Protein AF-A0A7J0CXL4-F1 (afdb_monomer_lite)

Sequence (55 aa):
MLVLVARGTTNREIAAELFISEATVKTHLTHIFAKLGAKDRAAAVAVGYDRGILG

InterPro domains:
  IPR000792 Transcription regulator LuxR, C-terminal [PF00196] (1-46)
  IPR000792 Transcription regulator LuxR, C-terminal [PR00038] (8-24)
  IPR000792 Transcription regulator LuxR, C-terminal [PR00038] (24-36)
  IPR000792 Transcription regulator LuxR, C-terminal [PS00622] (8-35)
  IPR000792 Transcription regulator LuxR, C-terminal [PS50043] (1-52)
  IPR000792 Transcription regulator LuxR, C-terminal [SM00421] (1-48)
  IPR000792 Transcription regulator LuxR, C-terminal [cd06170] (1-46)
  IPR016032 Signal transduction response regulator, C-terminal effector [SSF46894] (2-54)
  IPR036388 Winged helix-like DNA-binding domain superfamily [G3DSA:1.10.10.10] (1-54)

Secondary structure (DSSP, 8-state):
-HHHHHTT--HHHHHHHTTS-HHHHHHHHHHHHHHHT-SSHHHHHHHHHHTTS--

Radius of gyration: 10.6 Å; chains: 1; bounding box: 26×20×23 Å

Organism: Streptomyces microflavus (NCBI:txid1919)

Structure (mmCIF, N/CA/C/O backbone):
data_AF-A0A7J0CXL4-F1
#
_entry.id   AF-A0A7J0CXL4-F1
#
loop_
_atom_site.group_PDB
_atom_site.id
_atom_site.type_symbol
_atom_site.label_atom_id
_atom_site.label_alt_id
_atom_site.label_comp_id
_atom_site.label_asym_id
_atom_site.label_entity_id
_atom_site.label_seq_id
_atom_site.pdbx_PDB_ins_code
_atom_site.Cartn_x
_atom_site.Cartn_y
_atom_site.Cartn_z
_atom_site.occupancy
_atom_site.B_iso_or_equiv
_atom_site.auth_seq_id
_atom_site.auth_comp_id
_atom_site.auth_asym_id
_atom_site.auth_atom_id
_atom_site.pdbx_PDB_model_num
ATOM 1 N N . MET A 1 1 ? -4.271 -4.018 -5.934 1.00 87.12 1 MET A N 1
ATOM 2 C CA . MET A 1 1 ? -3.051 -3.850 -5.111 1.00 87.12 1 MET A CA 1
ATOM 3 C C . MET A 1 1 ? -3.305 -4.032 -3.614 1.00 87.12 1 MET A C 1
ATOM 5 O O . MET A 1 1 ? -2.653 -4.880 -3.026 1.00 87.12 1 MET A O 1
ATOM 9 N N . LEU A 1 2 ? -4.267 -3.323 -3.001 1.00 90.50 2 LEU A N 1
ATOM 10 C CA . LEU A 1 2 ? -4.617 -3.513 -1.578 1.00 90.50 2 LEU A CA 1
ATOM 11 C C . LEU A 1 2 ? -5.019 -4.966 -1.237 1.00 90.50 2 LEU A C 1
ATOM 13 O O . LEU A 1 2 ? -4.645 -5.468 -0.187 1.00 90.50 2 LEU A O 1
ATOM 17 N N . VAL A 1 3 ? -5.690 -5.673 -2.152 1.00 93.31 3 VAL A N 1
ATOM 18 C CA . VAL A 1 3 ? -6.013 -7.108 -2.004 1.00 93.31 3 VAL A CA 1
ATOM 19 C C . VAL A 1 3 ? -4.758 -7.977 -1.849 1.00 93.31 3 VAL A C 1
ATOM 21 O O . VAL A 1 3 ? -4.727 -8.864 -1.006 1.00 93.31 3 VAL A O 1
ATOM 24 N N . LEU A 1 4 ? -3.697 -7.704 -2.613 1.00 92.88 4 LEU A N 1
ATOM 25 C CA . LEU A 1 4 ? -2.431 -8.440 -2.500 1.00 92.88 4 LEU A CA 1
ATOM 26 C C . LEU A 1 4 ? -1.784 -8.176 -1.137 1.00 92.88 4 LEU A C 1
ATOM 28 O O . LEU A 1 4 ? -1.387 -9.094 -0.423 1.00 92.88 4 LEU A O 1
ATOM 32 N N . VAL A 1 5 ? -1.819 -6.915 -0.701 1.00 92.31 5 VAL A N 1
ATOM 33 C CA . VAL A 1 5 ? -1.376 -6.526 0.641 1.00 92.31 5 VAL A CA 1
ATOM 34 C C . VAL A 1 5 ? -2.135 -7.295 1.733 1.00 92.31 5 VAL A C 1
ATOM 36 O O . VAL A 1 5 ? -1.508 -7.792 2.672 1.00 92.31 5 VAL A O 1
ATOM 39 N N . ALA A 1 6 ? -3.453 -7.443 1.590 1.00 92.81 6 ALA A N 1
ATOM 40 C CA . ALA A 1 6 ? -4.296 -8.202 2.512 1.00 92.81 6 ALA A CA 1
ATOM 41 C C . ALA A 1 6 ? -3.990 -9.710 2.516 1.00 92.81 6 ALA A C 1
ATOM 43 O O . ALA A 1 6 ? -4.105 -10.349 3.555 1.00 92.81 6 ALA A O 1
ATOM 44 N N . ARG A 1 7 ? -3.515 -10.261 1.392 1.00 92.75 7 ARG A N 1
ATOM 45 C CA . ARG A 1 7 ? -3.043 -11.654 1.265 1.00 92.75 7 ARG A CA 1
ATOM 46 C C . ARG A 1 7 ? -1.651 -11.898 1.860 1.00 92.75 7 ARG A C 1
ATOM 48 O O . ARG A 1 7 ? -1.143 -13.009 1.777 1.00 92.75 7 ARG A O 1
ATOM 55 N N . GLY A 1 8 ? -1.015 -10.879 2.438 1.00 90.50 8 GLY A N 1
ATOM 56 C CA . GLY A 1 8 ? 0.314 -11.010 3.043 1.00 90.50 8 GLY A CA 1
ATOM 57 C C . GLY A 1 8 ? 1.483 -10.923 2.057 1.00 90.50 8 GLY A C 1
ATOM 58 O O . GLY A 1 8 ? 2.624 -11.077 2.479 1.00 90.50 8 GLY A O 1
ATOM 59 N N . THR A 1 9 ? 1.251 -10.594 0.780 1.00 93.31 9 THR A N 1
ATOM 60 C CA . THR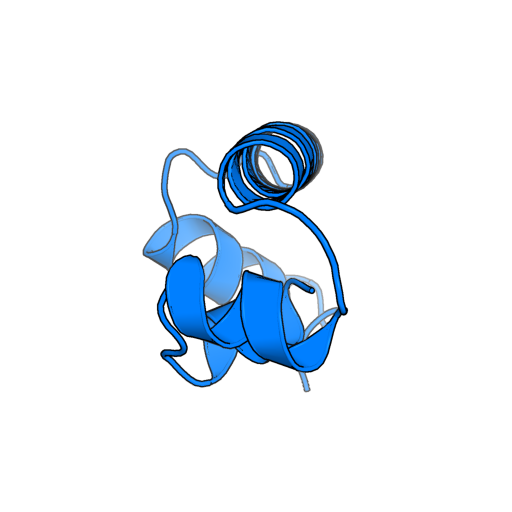 A 1 9 ? 2.330 -10.533 -0.223 1.00 93.31 9 THR A CA 1
ATOM 61 C C . THR A 1 9 ? 3.305 -9.385 0.044 1.00 93.31 9 THR A C 1
ATOM 63 O O . THR A 1 9 ? 2.914 -8.246 0.325 1.00 93.31 9 THR A O 1
ATOM 66 N N . THR A 1 10 ? 4.594 -9.642 -0.088 1.00 94.50 10 THR A N 1
ATOM 67 C CA . THR A 1 10 ? 5.657 -8.637 -0.006 1.00 94.50 10 THR A CA 1
ATOM 68 C C . THR A 1 10 ? 5.610 -7.661 -1.188 1.00 94.50 10 THR A C 1
ATOM 70 O O . THR A 1 10 ? 5.011 -7.936 -2.225 1.00 94.50 10 THR A O 1
ATOM 73 N N . ASN A 1 11 ? 6.274 -6.507 -1.066 1.00 93.62 11 ASN A N 1
ATOM 74 C CA . ASN A 1 11 ? 6.344 -5.534 -2.166 1.00 93.62 11 ASN A CA 1
ATOM 75 C C . ASN A 1 11 ? 7.013 -6.112 -3.421 1.00 93.62 11 ASN A C 1
ATOM 77 O O . ASN A 1 11 ? 6.625 -5.757 -4.529 1.00 93.62 11 ASN A O 1
ATOM 81 N N . ARG A 1 12 ? 7.974 -7.024 -3.237 1.00 95.56 12 ARG A N 1
ATOM 82 C CA . ARG A 1 12 ? 8.657 -7.750 -4.310 1.00 95.56 12 ARG A CA 1
ATOM 83 C C . ARG A 1 12 ? 7.720 -8.697 -5.056 1.00 95.56 12 ARG A C 1
ATOM 85 O O . ARG A 1 12 ? 7.739 -8.735 -6.279 1.00 95.56 12 ARG A O 1
ATOM 92 N N . GLU A 1 13 ? 6.874 -9.427 -4.335 1.00 96.25 13 GLU A N 1
ATOM 93 C CA . GLU A 1 13 ? 5.869 -10.308 -4.948 1.00 96.25 13 GLU A CA 1
ATOM 94 C C . GLU A 1 13 ? 4.805 -9.498 -5.690 1.00 96.25 13 GLU A C 1
ATOM 96 O O . GLU A 1 13 ? 4.472 -9.825 -6.821 1.00 96.25 13 GLU A O 1
ATOM 101 N N . ILE A 1 14 ? 4.352 -8.381 -5.109 1.00 95.75 14 ILE A N 1
ATOM 102 C CA . ILE A 1 14 ? 3.420 -7.460 -5.776 1.00 95.75 14 ILE A CA 1
ATOM 103 C C . ILE A 1 14 ? 4.043 -6.878 -7.051 1.00 95.75 14 ILE A C 1
ATOM 105 O O . ILE A 1 14 ? 3.368 -6.765 -8.069 1.00 95.75 14 ILE A O 1
ATOM 109 N N . ALA A 1 15 ? 5.320 -6.495 -6.997 1.00 97.12 15 ALA A N 1
ATOM 110 C CA . ALA A 1 15 ? 6.065 -5.988 -8.144 1.00 97.12 15 ALA A CA 1
ATOM 111 C C . ALA A 1 15 ? 6.128 -7.026 -9.274 1.00 97.12 15 ALA A C 1
ATOM 113 O O . ALA A 1 15 ? 5.851 -6.693 -10.425 1.00 97.12 15 ALA A O 1
ATOM 114 N N . ALA A 1 16 ? 6.422 -8.283 -8.932 1.00 96.69 16 ALA A N 1
ATOM 115 C CA . ALA A 1 16 ? 6.451 -9.389 -9.883 1.00 96.69 16 ALA A CA 1
ATOM 116 C C . ALA A 1 16 ? 5.066 -9.690 -10.479 1.00 96.69 16 ALA A C 1
ATOM 118 O O . ALA A 1 16 ? 4.948 -9.828 -11.691 1.00 96.69 16 ALA A O 1
ATOM 119 N N . GLU A 1 17 ? 4.018 -9.744 -9.654 1.00 95.56 17 GLU A N 1
ATOM 120 C CA . GLU A 1 17 ? 2.649 -10.045 -10.094 1.00 95.56 17 GLU A CA 1
ATOM 121 C C . GLU A 1 17 ? 2.066 -8.946 -10.992 1.00 95.56 17 GLU A C 1
ATOM 123 O O . GLU A 1 17 ? 1.323 -9.226 -11.930 1.00 95.56 17 GLU A O 1
ATOM 128 N N . LEU A 1 18 ? 2.416 -7.687 -10.721 1.00 95.12 18 LEU A N 1
ATOM 129 C CA . LEU A 1 18 ? 1.932 -6.530 -11.473 1.00 95.12 18 LEU A CA 1
ATOM 130 C C . LEU A 1 18 ? 2.895 -6.070 -12.579 1.00 95.12 18 LEU A C 1
ATOM 132 O O . LEU A 1 18 ? 2.596 -5.083 -13.245 1.00 95.12 18 LEU A O 1
ATOM 136 N N . PHE A 1 19 ? 4.028 -6.754 -12.780 1.00 96.19 19 PHE A N 1
ATOM 137 C CA . PHE A 1 19 ? 5.066 -6.409 -13.764 1.00 96.19 19 PHE A CA 1
ATOM 138 C C . PHE A 1 19 ? 5.572 -4.954 -13.656 1.00 96.19 19 PHE A C 1
ATOM 140 O O . PHE A 1 19 ? 5.801 -4.277 -14.657 1.00 96.19 19 PHE A O 1
ATOM 147 N N . ILE A 1 20 ? 5.757 -4.461 -12.427 1.00 96.50 20 ILE A N 1
ATOM 148 C CA . ILE A 1 20 ? 6.238 -3.100 -12.126 1.00 96.50 20 ILE A CA 1
ATOM 149 C C . ILE A 1 20 ? 7.409 -3.133 -11.141 1.00 96.50 20 ILE A C 1
ATOM 151 O O . ILE A 1 20 ? 7.680 -4.147 -10.511 1.00 96.50 20 ILE A O 1
ATOM 155 N N . SER A 1 21 ? 8.106 -2.008 -10.968 1.00 97.50 21 SER A N 1
ATOM 156 C CA . SER A 1 21 ? 9.205 -1.925 -9.998 1.00 97.50 21 SER A CA 1
ATOM 157 C C . SER A 1 21 ? 8.708 -1.887 -8.544 1.00 97.50 21 SER A C 1
ATOM 159 O O . SER A 1 21 ? 7.646 -1.333 -8.249 1.00 97.50 21 SER A O 1
ATOM 161 N N . GLU A 1 22 ? 9.521 -2.370 -7.597 1.00 96.69 22 GLU A N 1
ATOM 162 C CA . GLU A 1 22 ? 9.238 -2.221 -6.159 1.00 96.69 22 GLU A CA 1
ATOM 163 C C . GLU A 1 22 ? 9.110 -0.751 -5.722 1.00 96.69 22 GLU A C 1
ATOM 165 O O . GLU A 1 22 ? 8.375 -0.438 -4.783 1.00 96.69 22 GLU A O 1
ATOM 170 N N . ALA A 1 23 ? 9.803 0.171 -6.397 1.00 96.94 23 ALA A N 1
ATOM 171 C CA . ALA A 1 23 ? 9.675 1.603 -6.138 1.00 96.94 23 ALA A CA 1
ATOM 172 C C . ALA A 1 23 ? 8.273 2.108 -6.517 1.00 96.94 23 ALA A C 1
ATOM 174 O O . ALA A 1 23 ? 7.624 2.789 -5.724 1.00 96.94 23 ALA A O 1
ATOM 175 N N . THR A 1 24 ? 7.767 1.692 -7.681 1.00 96.81 24 THR A N 1
ATOM 176 C CA . THR A 1 24 ? 6.397 1.974 -8.135 1.00 96.81 24 THR A CA 1
ATOM 177 C C . THR A 1 24 ? 5.375 1.399 -7.155 1.00 96.81 24 THR A C 1
ATOM 179 O O . THR A 1 24 ? 4.427 2.086 -6.775 1.00 96.81 24 THR A O 1
ATOM 182 N N . VAL A 1 25 ? 5.612 0.175 -6.665 1.00 97.00 25 VAL A N 1
ATOM 183 C CA . VAL A 1 25 ? 4.786 -0.452 -5.624 1.00 97.00 25 VAL A CA 1
ATOM 184 C C . VAL A 1 25 ? 4.727 0.425 -4.370 1.00 97.00 25 VAL A C 1
ATOM 186 O O . VAL A 1 25 ? 3.640 0.758 -3.903 1.00 97.00 25 VAL A O 1
ATOM 189 N N . LYS A 1 26 ? 5.878 0.858 -3.841 1.00 95.19 26 LYS A N 1
ATOM 190 C CA . LYS A 1 26 ? 5.931 1.729 -2.655 1.00 95.19 26 LYS A CA 1
ATOM 191 C C . LYS A 1 26 ? 5.132 3.016 -2.861 1.00 95.19 26 LYS A C 1
ATOM 193 O O . LYS A 1 26 ? 4.320 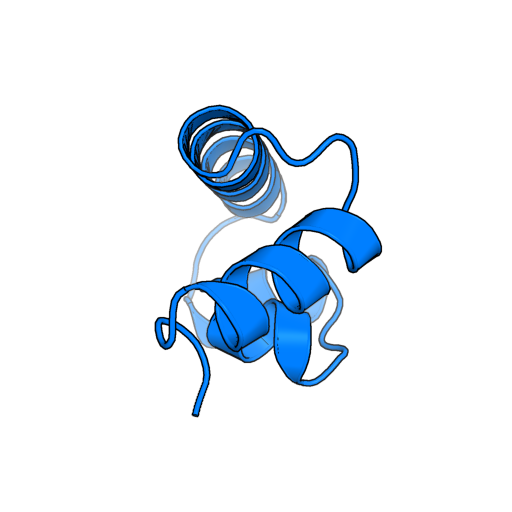3.353 -2.005 1.00 95.19 26 LYS A O 1
ATOM 198 N N . THR A 1 27 ? 5.293 3.687 -4.001 1.00 97.19 27 THR A N 1
ATOM 199 C CA . THR A 1 27 ? 4.550 4.919 -4.309 1.00 97.19 27 THR A CA 1
ATOM 200 C C . THR A 1 27 ? 3.038 4.685 -4.334 1.00 97.19 27 THR A C 1
ATOM 202 O O . THR A 1 27 ? 2.287 5.434 -3.706 1.00 97.19 27 THR A O 1
ATOM 205 N N . HIS A 1 28 ? 2.569 3.621 -4.993 1.00 95.94 28 HIS A N 1
ATOM 206 C CA . HIS A 1 28 ? 1.143 3.291 -4.997 1.00 95.94 28 HIS A CA 1
ATOM 207 C C . HIS A 1 28 ? 0.613 2.970 -3.596 1.00 95.94 28 HIS A C 1
ATOM 209 O O . HIS A 1 28 ? -0.474 3.432 -3.249 1.00 95.94 28 HIS A O 1
ATOM 215 N N . LEU A 1 29 ? 1.368 2.226 -2.780 1.00 95.12 29 LEU A N 1
ATOM 216 C CA . LEU A 1 29 ? 0.970 1.911 -1.407 1.00 95.12 29 LEU A CA 1
ATOM 217 C C . LEU A 1 29 ? 0.876 3.163 -0.536 1.00 95.12 29 LEU A C 1
ATOM 219 O O . LEU A 1 29 ? -0.126 3.322 0.151 1.00 95.12 29 LEU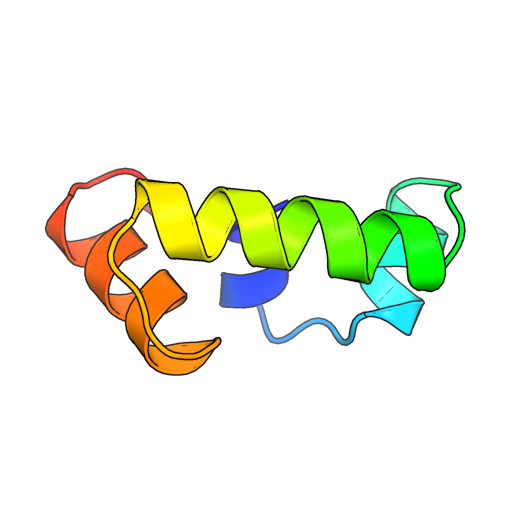 A O 1
ATOM 223 N N . THR A 1 30 ? 1.835 4.087 -0.624 1.00 95.44 30 THR A N 1
ATOM 224 C CA . THR A 1 30 ? 1.770 5.375 0.086 1.00 95.44 30 THR A CA 1
ATOM 225 C C . THR A 1 30 ? 0.498 6.144 -0.268 1.00 95.44 30 THR A C 1
ATOM 227 O O . THR A 1 30 ? -0.206 6.623 0.620 1.00 95.44 30 THR A O 1
ATOM 230 N N . HIS A 1 31 ? 0.148 6.223 -1.555 1.00 96.62 31 HIS A N 1
ATOM 231 C CA . HIS A 1 31 ? -1.075 6.904 -1.989 1.00 96.62 31 HIS A CA 1
ATOM 232 C C . HIS A 1 31 ? -2.345 6.186 -1.520 1.00 96.62 31 HIS A C 1
ATOM 234 O O . HIS A 1 31 ? -3.311 6.841 -1.130 1.00 96.62 31 HIS A O 1
ATOM 240 N N . ILE A 1 32 ? -2.367 4.851 -1.553 1.00 94.50 32 ILE A N 1
ATOM 241 C CA . ILE A 1 32 ? -3.493 4.058 -1.047 1.00 94.50 32 ILE A CA 1
ATOM 242 C C . ILE A 1 32 ? -3.659 4.291 0.456 1.00 94.50 32 ILE 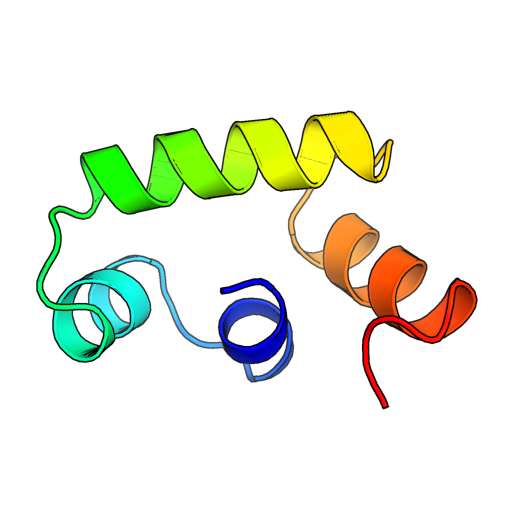A C 1
ATOM 244 O O . ILE A 1 32 ? -4.762 4.584 0.904 1.00 94.50 32 ILE A O 1
ATOM 248 N N . PHE A 1 33 ? -2.576 4.221 1.228 1.00 94.56 33 PHE A N 1
ATOM 249 C CA . PHE A 1 33 ? -2.602 4.426 2.675 1.00 94.56 33 PHE A CA 1
ATOM 250 C C . PHE A 1 33 ? -3.092 5.828 3.029 1.00 94.56 33 PHE A C 1
ATOM 252 O O . PHE A 1 33 ? -3.996 5.957 3.850 1.00 94.56 33 PHE A O 1
ATOM 259 N N . ALA A 1 34 ? -2.612 6.859 2.328 1.00 96.12 34 ALA A N 1
ATOM 260 C CA . ALA A 1 34 ? -3.093 8.226 2.498 1.00 96.12 34 ALA A CA 1
ATOM 261 C C . ALA A 1 34 ? -4.604 8.354 2.229 1.00 96.12 34 ALA A C 1
ATOM 263 O O . ALA A 1 34 ? -5.325 8.930 3.038 1.00 96.12 34 ALA A O 1
ATOM 264 N N . LYS A 1 35 ? -5.112 7.755 1.141 1.00 95.25 35 LYS A N 1
ATOM 265 C CA . LYS A 1 35 ? -6.554 7.754 0.816 1.00 95.25 35 LYS A CA 1
ATOM 266 C C . LYS A 1 35 ? -7.399 6.982 1.832 1.00 95.25 35 LYS A C 1
ATOM 268 O O . LYS A 1 35 ? -8.560 7.317 2.062 1.00 95.25 35 LYS A O 1
ATOM 273 N N . LEU A 1 36 ? -6.834 5.940 2.433 1.00 94.25 36 LEU A N 1
ATOM 274 C CA . LEU A 1 36 ? -7.494 5.169 3.483 1.00 94.25 36 LEU A CA 1
ATOM 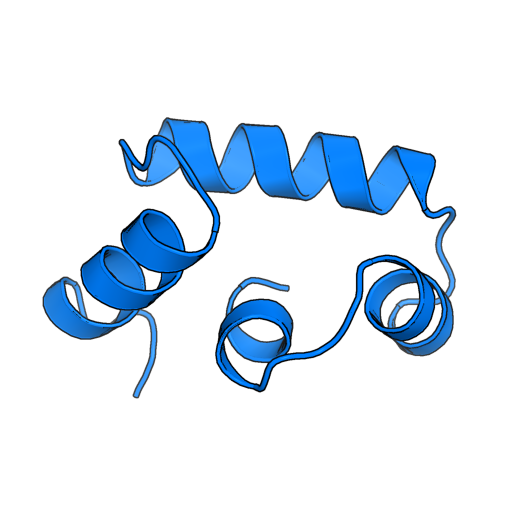275 C C . LEU A 1 36 ? -7.378 5.840 4.860 1.00 94.25 36 LEU A C 1
ATOM 277 O O . LEU A 1 36 ? -8.143 5.493 5.754 1.00 94.25 36 LEU A O 1
ATOM 281 N N . GLY A 1 37 ? -6.480 6.813 5.039 1.00 95.19 37 GLY A N 1
ATOM 282 C CA . GLY A 1 37 ? -6.125 7.338 6.361 1.00 95.19 37 GLY A CA 1
ATOM 283 C C . GLY A 1 37 ? -5.362 6.314 7.210 1.00 95.19 37 GLY A C 1
ATOM 284 O O . GLY A 1 37 ? -5.398 6.365 8.435 1.00 95.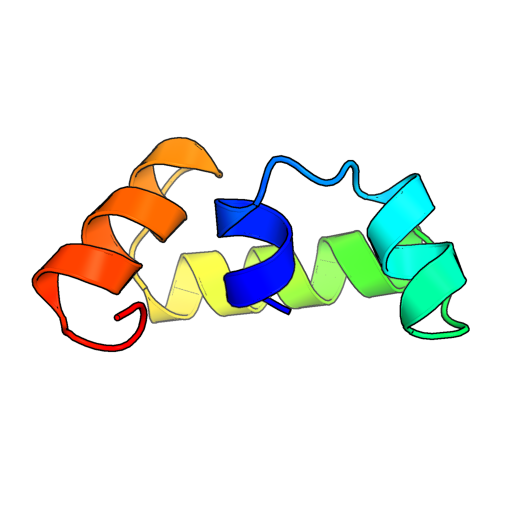19 37 GLY A O 1
ATOM 285 N N . ALA A 1 38 ? -4.705 5.349 6.565 1.00 96.06 38 ALA A N 1
ATOM 286 C CA . ALA A 1 38 ? -3.949 4.299 7.224 1.00 96.06 38 ALA A CA 1
ATOM 287 C C . ALA A 1 38 ? -2.489 4.722 7.416 1.00 96.06 38 ALA A C 1
ATOM 289 O O . ALA A 1 38 ? -1.854 5.239 6.500 1.00 96.06 38 ALA A O 1
ATOM 290 N N . LYS A 1 39 ? -1.942 4.465 8.605 1.00 92.19 39 LYS A N 1
ATOM 291 C CA . LYS A 1 39 ? -0.543 4.784 8.942 1.00 92.19 39 LYS A CA 1
ATOM 292 C C . LYS A 1 39 ? 0.457 3.719 8.486 1.00 92.19 39 LYS A C 1
ATOM 294 O O . LYS A 1 39 ? 1.637 4.004 8.321 1.00 92.19 39 LYS A O 1
ATOM 299 N N . ASP A 1 40 ? -0.011 2.489 8.311 1.00 92.38 40 ASP A N 1
ATOM 300 C CA . ASP A 1 40 ? 0.814 1.344 7.964 1.00 92.38 40 ASP A CA 1
ATOM 301 C C . ASP A 1 40 ? -0.004 0.283 7.218 1.00 92.38 40 ASP A C 1
ATOM 303 O O . ASP A 1 40 ? -1.215 0.403 7.003 1.00 92.38 40 ASP A O 1
ATOM 307 N N . ARG A 1 41 ? 0.698 -0.777 6.818 1.00 93.00 41 ARG A N 1
ATOM 308 C CA . ARG A 1 41 ? 0.140 -1.913 6.092 1.00 93.00 41 ARG A CA 1
ATOM 309 C C . ARG A 1 41 ? -1.036 -2.561 6.824 1.00 93.00 41 ARG A C 1
ATOM 311 O O . ARG A 1 41 ? -2.043 -2.860 6.189 1.00 93.00 41 ARG A O 1
ATOM 318 N N . ALA A 1 42 ? -0.900 -2.808 8.125 1.00 93.81 42 ALA A N 1
ATOM 319 C CA . ALA A 1 42 ? -1.912 -3.511 8.905 1.00 93.81 42 ALA A CA 1
ATOM 320 C C . ALA A 1 42 ? -3.166 -2.645 9.063 1.00 93.81 42 ALA A C 1
ATOM 322 O O . ALA A 1 42 ? -4.276 -3.118 8.832 1.00 93.81 42 ALA A O 1
ATOM 323 N N . ALA A 1 43 ? -2.980 -1.354 9.346 1.00 94.81 43 ALA A N 1
ATOM 324 C CA . ALA A 1 43 ? -4.053 -0.374 9.387 1.00 94.81 43 ALA A CA 1
ATOM 325 C C . ALA A 1 43 ? -4.790 -0.284 8.042 1.00 94.81 43 ALA A C 1
ATOM 327 O O . ALA A 1 43 ? -6.013 -0.222 8.020 1.00 94.81 43 ALA A O 1
ATOM 328 N N . ALA A 1 44 ? -4.077 -0.329 6.914 1.00 95.25 44 ALA A N 1
ATOM 329 C CA . ALA A 1 44 ? -4.701 -0.262 5.593 1.00 95.25 44 ALA A CA 1
ATOM 330 C C . ALA A 1 44 ? -5.561 -1.491 5.285 1.00 95.25 44 ALA A C 1
ATOM 332 O O . ALA A 1 44 ? -6.620 -1.360 4.675 1.00 95.25 44 ALA A O 1
ATOM 333 N N . VAL A 1 45 ? -5.124 -2.674 5.722 1.00 95.00 45 VAL A N 1
ATOM 334 C CA . VAL A 1 45 ? -5.906 -3.909 5.602 1.00 95.00 45 VAL A CA 1
ATOM 335 C C . VAL A 1 45 ? -7.137 -3.853 6.505 1.00 95.00 45 VAL A C 1
ATOM 337 O O . VAL A 1 45 ? -8.235 -4.128 6.034 1.00 95.00 45 VAL A O 1
ATOM 340 N N . ALA A 1 46 ? -6.986 -3.422 7.761 1.00 95.50 46 ALA A N 1
ATOM 341 C CA . ALA A 1 46 ? -8.106 -3.268 8.690 1.00 95.50 46 ALA A CA 1
ATOM 342 C C . ALA A 1 46 ? -9.161 -2.283 8.160 1.00 95.50 46 ALA A C 1
ATOM 344 O O . ALA A 1 46 ? -10.335 -2.628 8.083 1.00 95.50 46 ALA A O 1
ATOM 345 N N . VAL A 1 47 ? -8.736 -1.099 7.705 1.00 95.75 47 VAL A N 1
ATOM 346 C CA . VAL A 1 47 ? -9.625 -0.105 7.078 1.00 95.75 47 VAL A CA 1
ATOM 347 C C . VAL A 1 47 ? -10.255 -0.653 5.796 1.00 95.75 47 VAL A C 1
ATOM 349 O O . VAL A 1 47 ? -11.406 -0.349 5.495 1.00 95.75 47 VAL A O 1
ATOM 352 N N . GLY A 1 48 ? -9.519 -1.458 5.028 1.00 95.00 48 GLY A N 1
ATOM 353 C CA . GLY A 1 48 ? -10.044 -2.109 3.834 1.00 95.00 48 GLY A CA 1
ATOM 354 C C . GLY A 1 48 ? -11.216 -3.045 4.140 1.00 95.00 48 GLY A C 1
ATOM 355 O O . GLY A 1 48 ? -12.211 -2.991 3.421 1.00 95.00 48 GLY A O 1
ATOM 356 N N . TYR A 1 49 ? -11.129 -3.841 5.209 1.00 95.00 49 TYR A N 1
ATOM 357 C CA . TYR A 1 49 ? -12.237 -4.687 5.671 1.00 95.00 49 TYR A CA 1
ATOM 358 C C . TYR A 1 49 ? -13.386 -3.865 6.266 1.00 95.00 49 TYR A C 1
ATOM 360 O O . TYR A 1 49 ? -14.536 -4.074 5.895 1.00 95.00 49 TYR A O 1
ATOM 368 N N . ASP A 1 50 ? -13.081 -2.890 7.127 1.00 94.62 50 ASP A N 1
ATOM 369 C CA . ASP A 1 50 ? -14.077 -2.026 7.781 1.00 94.62 50 ASP A CA 1
ATOM 370 C C . ASP A 1 50 ? -14.935 -1.246 6.768 1.00 94.62 50 ASP A C 1
ATOM 372 O O . ASP A 1 50 ? -16.148 -1.121 6.913 1.00 94.62 50 ASP A O 1
ATOM 376 N N . ARG A 1 51 ? -14.317 -0.780 5.676 1.00 93.06 51 ARG A N 1
ATOM 377 C CA . ARG A 1 51 ? -15.004 -0.053 4.596 1.00 93.06 51 ARG A CA 1
ATOM 378 C C . ARG A 1 51 ? -15.607 -0.954 3.512 1.00 93.06 51 ARG A C 1
ATOM 380 O O . ARG A 1 51 ? -16.109 -0.424 2.524 1.00 93.06 51 ARG A O 1
ATOM 387 N N . GLY A 1 52 ? -15.511 -2.281 3.633 1.00 92.19 52 GLY A N 1
ATOM 388 C CA . GLY A 1 52 ? -15.992 -3.230 2.618 1.00 92.19 52 GLY A CA 1
ATOM 389 C C . GLY A 1 52 ? -15.245 -3.171 1.276 1.00 92.19 52 GLY A C 1
ATOM 390 O O . GLY A 1 52 ? -15.762 -3.614 0.256 1.00 92.19 52 GLY A O 1
ATOM 391 N N . ILE A 1 53 ? -14.035 -2.601 1.254 1.00 92.19 53 ILE A N 1
ATOM 392 C CA . ILE A 1 53 ? -13.146 -2.576 0.077 1.00 92.19 53 ILE A CA 1
ATOM 393 C C . ILE A 1 53 ? -12.477 -3.946 -0.108 1.00 92.19 53 ILE A C 1
ATOM 395 O O . ILE A 1 53 ? -12.170 -4.355 -1.228 1.00 92.19 53 ILE A O 1
ATOM 399 N N . LEU A 1 54 ? -12.208 -4.624 1.008 1.00 88.50 54 LEU A N 1
ATOM 400 C CA . LEU A 1 54 ? -11.739 -6.000 1.081 1.00 88.50 54 LEU A CA 1
ATOM 401 C C . LEU A 1 54 ? -12.894 -6.864 1.597 1.00 88.50 54 LEU A C 1
ATOM 403 O O . LEU A 1 54 ? -13.494 -6.531 2.618 1.00 88.50 54 LEU A O 1
ATOM 407 N N . GLY A 1 55 ? -13.187 -7.950 0.888 1.00 70.19 55 GLY A N 1
ATOM 408 C CA . GLY A 1 55 ? -14.275 -8.887 1.158 1.00 70.19 55 GLY A CA 1
ATOM 409 C C . GLY A 1 55 ? -14.111 -10.133 0.308 1.00 70.19 55 GLY A C 1
ATOM 410 O O . GLY A 1 55 ? -13.655 -9.981 -0.850 1.00 70.19 55 GLY A O 1
#

Foldseek 3Di:
DLQCLLVVDDLVRVCVVVVHDSVVSVVVVVVLCVVLVHPDSVSSNVSCVVVVVHD

pLDDT: mean 94.06, std 3.88, range [70.19, 97.5]